Protein AF-A0A2X3IP08-F1 (afdb_monomer)

InterPro domains:
  IPR061311 Bacteriophage P4, Ash protein, Icd-like domain [NF033153] (13-56)

Structure (mmCIF, N/CA/C/O backbone):
data_AF-A0A2X3IP08-F1
#
_entry.id   AF-A0A2X3IP08-F1
#
loop_
_atom_site.group_PDB
_atom_site.id
_atom_site.type_symbol
_atom_site.label_atom_id
_atom_site.label_alt_id
_atom_site.label_comp_id
_atom_site.label_asym_id
_atom_site.label_entity_id
_atom_site.label_seq_id
_atom_site.pdbx_PDB_ins_code
_atom_site.Cartn_x
_atom_site.Cartn_y
_atom_site.Cartn_z
_atom_site.occupancy
_atom_site.B_iso_or_equiv
_atom_site.auth_seq_id
_atom_site.auth_comp_id
_atom_site.auth_asym_id
_atom_site.auth_atom_id
_atom_site.pdbx_PDB_model_num
ATOM 1 N N . MET A 1 1 ? -3.360 -18.080 34.724 1.00 42.41 1 MET A N 1
ATOM 2 C CA . MET A 1 1 ? -2.883 -17.215 33.626 1.00 42.41 1 MET A CA 1
ATOM 3 C C . MET A 1 1 ? -4.069 -16.902 32.725 1.00 42.41 1 MET A C 1
ATOM 5 O O . MET A 1 1 ? -4.430 -17.733 31.902 1.00 42.41 1 MET A O 1
ATOM 9 N N . ALA A 1 2 ? -4.764 -15.790 32.972 1.00 39.88 2 ALA A N 1
ATOM 10 C CA . ALA A 1 2 ? -5.930 -15.406 32.180 1.00 39.88 2 ALA A CA 1
ATOM 11 C C . ALA A 1 2 ? -5.458 -14.979 30.783 1.00 39.88 2 ALA A C 1
ATOM 13 O O . ALA A 1 2 ? -4.715 -14.010 30.645 1.00 39.88 2 ALA A O 1
ATOM 14 N N . THR A 1 3 ? -5.826 -15.746 29.754 1.00 46.78 3 THR A N 1
ATOM 15 C CA . THR A 1 3 ? -5.631 -15.325 28.367 1.00 46.78 3 THR A CA 1
ATOM 16 C C . THR A 1 3 ? -6.749 -14.333 28.068 1.00 46.78 3 THR A C 1
ATOM 18 O O . THR A 1 3 ? -7.887 -14.692 27.770 1.00 46.78 3 THR A O 1
ATOM 21 N N . ASN A 1 4 ? -6.456 -13.054 28.272 1.00 50.44 4 ASN A N 1
ATOM 22 C CA . ASN A 1 4 ? -7.353 -11.995 27.856 1.00 50.44 4 ASN A CA 1
ATOM 23 C C . ASN A 1 4 ? -7.349 -12.044 26.330 1.00 50.44 4 ASN A C 1
ATOM 25 O O . ASN A 1 4 ? -6.363 -11.680 25.693 1.00 50.44 4 ASN A O 1
ATOM 29 N N . LYS A 1 5 ? -8.436 -12.550 25.743 1.00 51.25 5 LYS A N 1
ATOM 30 C CA . LYS A 1 5 ? -8.753 -12.359 24.330 1.00 51.25 5 LYS A CA 1
ATOM 31 C C . LYS A 1 5 ? -9.065 -10.874 24.152 1.00 51.25 5 LYS A C 1
ATOM 33 O O . LYS A 1 5 ? -10.216 -10.481 24.022 1.00 51.25 5 LYS A O 1
ATOM 38 N N . HIS A 1 6 ? -8.035 -10.035 24.241 1.00 45.75 6 HIS A N 1
ATOM 39 C CA . HIS A 1 6 ? -8.084 -8.709 23.670 1.00 45.75 6 HIS A CA 1
ATOM 40 C C . HIS A 1 6 ? -8.206 -8.980 22.177 1.00 45.75 6 HIS A C 1
ATOM 42 O O . HIS A 1 6 ? -7.222 -9.285 21.503 1.00 45.75 6 HIS A O 1
ATOM 48 N N . THR A 1 7 ? -9.439 -8.986 21.676 1.00 48.78 7 THR 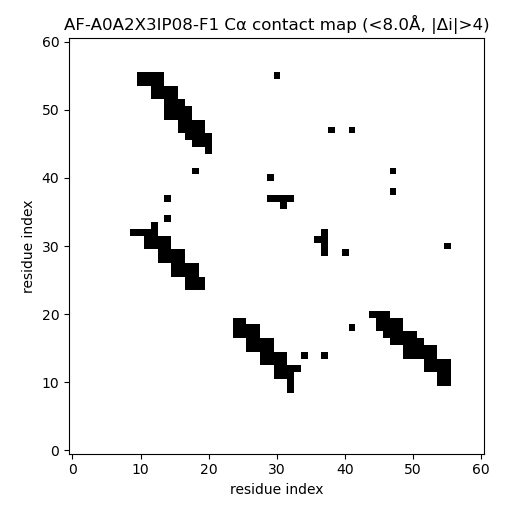A N 1
ATOM 49 C CA . THR A 1 7 ? -9.704 -8.691 20.276 1.00 48.78 7 THR A CA 1
ATOM 50 C C . THR A 1 7 ? -9.245 -7.252 20.104 1.00 48.78 7 THR A C 1
ATOM 52 O O . THR A 1 7 ? -10.035 -6.316 20.147 1.00 48.78 7 THR A O 1
ATOM 55 N N . 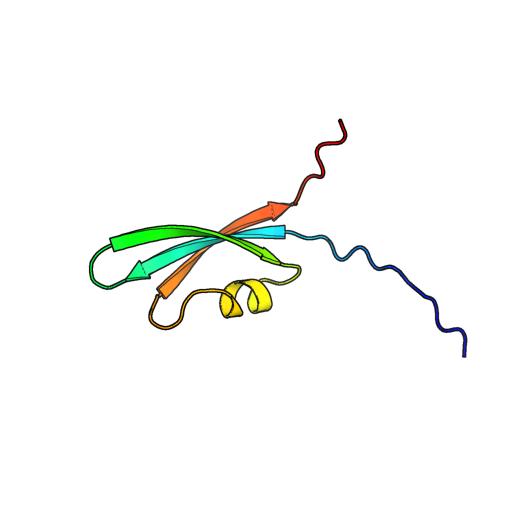GLU A 1 8 ? -7.927 -7.072 20.066 1.00 50.56 8 GLU A N 1
ATOM 56 C CA . GLU A 1 8 ? -7.295 -5.829 19.708 1.00 50.56 8 GLU A CA 1
ATOM 57 C C . GLU A 1 8 ? -7.732 -5.620 18.275 1.00 50.56 8 GLU A C 1
ATOM 59 O O . GLU A 1 8 ? -7.203 -6.243 17.353 1.00 50.56 8 GLU A O 1
ATOM 64 N N . ILE A 1 9 ? -8.779 -4.821 18.092 1.00 57.06 9 ILE A N 1
ATOM 65 C CA . ILE A 1 9 ? -9.057 -4.206 16.810 1.00 57.06 9 ILE A CA 1
ATOM 66 C C . ILE A 1 9 ? -7.836 -3.319 16.589 1.00 57.06 9 ILE A C 1
ATOM 68 O O . ILE A 1 9 ? -7.812 -2.162 17.002 1.00 57.06 9 ILE A O 1
ATOM 72 N N . GLN A 1 10 ? -6.753 -3.910 16.075 1.00 61.19 10 GLN A N 1
ATOM 73 C CA . GLN A 1 10 ? -5.565 -3.160 15.733 1.00 61.19 10 GLN A CA 1
ATOM 74 C C . GLN A 1 10 ? -6.049 -2.131 14.719 1.00 61.19 10 GLN A C 1
ATOM 76 O O . GLN A 1 10 ? -6.627 -2.535 13.703 1.00 61.19 10 GLN A O 1
ATOM 81 N N . PRO A 1 11 ? -5.902 -0.826 15.000 1.00 69.25 11 PRO A N 1
ATOM 82 C CA . PRO A 1 11 ? -6.418 0.196 14.113 1.00 69.25 11 PRO A CA 1
ATOM 83 C C . PRO A 1 11 ? -5.787 -0.024 12.740 1.00 69.25 11 PRO A C 1
ATOM 85 O O . PRO A 1 11 ? -4.569 0.059 12.577 1.00 69.25 11 PRO A O 1
ATOM 88 N N . GLN A 1 12 ? -6.617 -0.390 11.764 1.00 81.12 12 GLN A N 1
ATOM 89 C CA . GLN A 1 12 ? -6.162 -0.532 10.394 1.00 81.12 12 GLN A CA 1
ATOM 90 C C . GLN A 1 12 ? -6.009 0.865 9.807 1.00 81.12 12 GLN A C 1
ATOM 92 O O . GLN A 1 12 ? -6.876 1.733 9.948 1.00 81.12 12 GLN A O 1
ATOM 97 N N . PHE A 1 13 ? -4.880 1.088 9.151 1.00 88.75 13 PHE A N 1
ATOM 98 C CA . PHE A 1 13 ? -4.600 2.327 8.454 1.00 88.75 13 PHE A CA 1
ATOM 99 C C . PHE A 1 13 ? -4.472 2.047 6.965 1.00 88.75 13 PHE A C 1
ATOM 101 O O . PHE A 1 13 ? -3.886 1.046 6.551 1.00 88.75 13 PHE A O 1
ATOM 108 N N . THR A 1 14 ? -4.970 2.973 6.157 1.00 91.44 14 THR A N 1
ATOM 109 C CA . THR A 1 14 ? -4.669 3.031 4.734 1.00 91.44 14 THR A CA 1
ATOM 110 C C . THR A 1 14 ? -3.344 3.765 4.558 1.00 91.44 14 THR A C 1
ATOM 112 O O . THR A 1 14 ? -3.254 4.988 4.707 1.00 91.44 14 THR A O 1
ATOM 115 N N . TRP A 1 15 ? -2.306 3.008 4.228 1.00 92.88 15 TRP A N 1
ATOM 116 C CA . TRP A 1 15 ? -0.980 3.493 3.876 1.00 92.88 15 TRP A CA 1
ATOM 117 C C . TRP A 1 15 ? -0.937 3.815 2.388 1.00 92.88 15 TRP A C 1
ATOM 119 O O . TRP A 1 15 ? -1.160 2.953 1.537 1.00 92.88 15 TRP A O 1
ATOM 129 N N . ARG A 1 16 ? -0.664 5.075 2.058 1.00 93.75 16 ARG A N 1
ATOM 130 C CA . ARG A 1 16 ? -0.541 5.536 0.674 1.00 93.75 16 ARG A CA 1
ATOM 131 C C . ARG A 1 16 ? 0.932 5.596 0.308 1.00 93.75 16 ARG A C 1
ATOM 133 O O . ARG A 1 16 ? 1.677 6.387 0.891 1.00 93.75 16 ARG A O 1
ATOM 140 N N . PHE A 1 17 ? 1.324 4.813 -0.690 1.00 93.38 17 PHE A N 1
ATOM 141 C CA . PHE A 1 17 ? 2.664 4.853 -1.266 1.00 93.38 17 PHE A CA 1
ATOM 142 C C . PHE A 1 17 ? 2.619 5.301 -2.720 1.00 93.38 17 PHE A C 1
ATOM 144 O O . PHE A 1 17 ? 1.656 5.033 -3.438 1.00 93.38 17 PHE A O 1
ATOM 151 N N . MET A 1 18 ? 3.670 5.981 -3.166 1.00 92.50 18 MET A N 1
ATOM 152 C CA . MET A 1 18 ? 3.949 6.158 -4.585 1.00 92.50 18 MET A CA 1
ATOM 153 C C . MET A 1 18 ? 4.940 5.066 -4.943 1.00 92.50 18 MET A C 1
ATOM 155 O O . MET A 1 18 ? 6.080 5.104 -4.485 1.00 92.50 18 MET A O 1
ATOM 159 N N . ALA A 1 19 ? 4.479 4.071 -5.688 1.00 90.44 19 ALA A N 1
ATOM 160 C CA . ALA A 1 19 ? 5.328 3.037 -6.241 1.00 90.44 19 ALA A CA 1
ATOM 161 C C . ALA A 1 19 ? 5.898 3.549 -7.563 1.00 90.44 19 ALA A C 1
ATOM 163 O O . ALA A 1 19 ? 5.152 3.791 -8.514 1.00 90.44 19 ALA A O 1
ATOM 164 N N . LEU A 1 20 ? 7.208 3.756 -7.597 1.00 88.94 20 LEU A N 1
ATOM 165 C CA . LEU A 1 20 ? 7.940 4.157 -8.789 1.00 88.94 20 LEU A CA 1
ATOM 166 C C . LEU A 1 20 ? 8.637 2.940 -9.391 1.00 88.94 20 LEU A C 1
ATOM 168 O O . LEU A 1 20 ? 9.292 2.175 -8.678 1.00 88.94 20 LEU A O 1
ATOM 172 N N . ASN A 1 21 ? 8.515 2.790 -10.703 1.00 84.06 21 ASN A N 1
ATOM 173 C CA . ASN A 1 21 ? 9.347 1.915 -11.518 1.00 84.06 21 ASN A CA 1
ATOM 174 C C . ASN A 1 21 ? 10.113 2.759 -12.556 1.00 84.06 21 ASN A C 1
ATOM 176 O O . ASN A 1 21 ? 10.033 3.987 -12.539 1.00 84.06 21 ASN A O 1
ATOM 180 N N . ALA A 1 22 ? 10.892 2.110 -13.424 1.00 77.06 22 ALA A N 1
ATOM 181 C CA . ALA A 1 22 ? 11.725 2.799 -14.413 1.00 77.06 22 ALA A CA 1
ATOM 182 C C . ALA A 1 22 ? 10.919 3.641 -15.424 1.00 77.06 22 ALA A C 1
ATOM 184 O O . ALA A 1 22 ? 11.426 4.649 -15.909 1.00 77.06 22 ALA A O 1
ATOM 185 N N . ASP A 1 23 ? 9.665 3.264 -15.691 1.00 79.12 23 ASP A N 1
ATOM 186 C CA . ASP A 1 23 ? 8.849 3.842 -16.764 1.00 79.12 23 ASP A CA 1
ATOM 187 C C . ASP A 1 23 ? 7.705 4.736 -16.247 1.00 79.12 23 ASP A C 1
ATOM 189 O O . ASP A 1 23 ? 7.145 5.540 -16.991 1.00 79.12 23 ASP A O 1
ATOM 193 N N . SER A 1 24 ? 7.301 4.589 -14.980 1.00 78.38 24 SER A N 1
ATOM 194 C CA . SER A 1 24 ? 6.091 5.207 -14.430 1.00 78.38 24 SER A CA 1
ATOM 195 C C . SER A 1 24 ? 6.035 5.222 -12.897 1.00 78.38 24 SER A C 1
ATOM 197 O O . SER A 1 24 ? 6.667 4.425 -12.201 1.00 78.38 24 SER A O 1
ATOM 199 N N . GLY A 1 25 ? 5.203 6.120 -12.366 1.00 84.44 25 GLY A N 1
ATOM 200 C CA . GLY A 1 25 ? 4.828 6.160 -10.957 1.00 84.44 25 GLY A CA 1
ATOM 201 C C . GLY A 1 25 ? 3.337 5.918 -10.767 1.00 84.44 25 GLY A C 1
ATOM 202 O O . GLY A 1 25 ? 2.516 6.564 -11.418 1.00 84.44 25 GLY A O 1
ATOM 203 N N . LYS A 1 26 ? 2.967 5.020 -9.851 1.00 89.75 26 LYS A N 1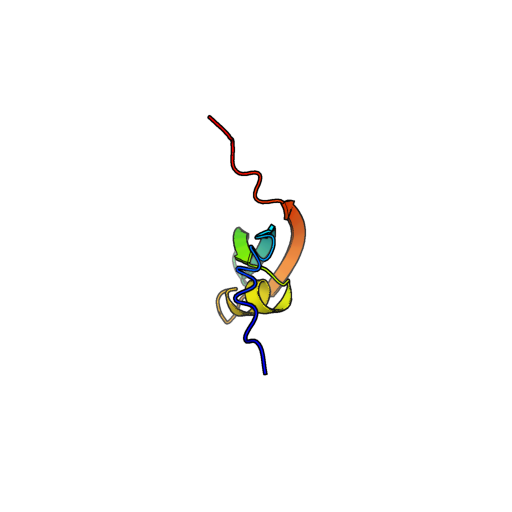
ATOM 204 C CA . LYS A 1 26 ? 1.571 4.761 -9.479 1.00 89.75 26 LYS A CA 1
ATOM 205 C C . LYS A 1 26 ? 1.364 4.953 -7.985 1.00 89.75 26 LYS A C 1
ATOM 207 O O . LYS A 1 26 ? 2.131 4.458 -7.164 1.00 89.75 26 LYS A O 1
ATOM 212 N N . MET A 1 27 ? 0.282 5.633 -7.618 1.00 90.50 27 MET A N 1
ATOM 213 C CA . MET A 1 27 ? -0.167 5.658 -6.230 1.00 90.50 27 MET A CA 1
ATOM 214 C C . MET A 1 27 ? -0.856 4.331 -5.888 1.00 90.50 27 MET A C 1
ATOM 216 O O . MET A 1 27 ? -1.801 3.928 -6.566 1.00 90.50 27 MET A O 1
ATOM 220 N N . ILE A 1 28 ? -0.392 3.675 -4.828 1.00 91.38 28 ILE A N 1
ATOM 221 C CA . ILE A 1 28 ? -0.976 2.450 -4.279 1.00 91.38 28 ILE A CA 1
ATOM 222 C C . ILE A 1 28 ? -1.447 2.690 -2.846 1.00 91.38 28 ILE A C 1
ATOM 224 O O . ILE A 1 28 ? -0.859 3.481 -2.101 1.00 91.38 28 ILE A O 1
ATOM 228 N N . HIS A 1 29 ? -2.536 2.024 -2.472 1.00 91.94 29 HIS A N 1
ATOM 229 C CA . HIS A 1 29 ? -3.125 2.084 -1.138 1.00 91.94 29 HIS A CA 1
ATOM 230 C C . HIS A 1 29 ? -3.067 0.693 -0.531 1.00 91.94 29 HIS A C 1
ATOM 232 O O . HIS A 1 29 ? -3.541 -0.265 -1.137 1.00 91.94 29 HIS A O 1
ATOM 238 N N . ILE A 1 30 ? -2.460 0.587 0.642 1.00 90.12 30 ILE A N 1
ATOM 239 C CA . ILE A 1 30 ? -2.252 -0.677 1.337 1.00 90.12 30 ILE A CA 1
ATOM 240 C C . ILE A 1 30 ? -2.867 -0.548 2.720 1.00 90.12 30 ILE A C 1
ATOM 242 O O . ILE A 1 30 ? -2.525 0.366 3.468 1.00 90.12 30 ILE A O 1
ATOM 246 N N . ILE A 1 31 ? -3.783 -1.448 3.057 1.00 90.31 31 ILE A N 1
ATOM 247 C CA . ILE A 1 31 ? -4.382 -1.489 4.388 1.00 90.31 31 ILE A CA 1
ATOM 248 C C . ILE A 1 31 ? -3.492 -2.359 5.269 1.00 90.31 31 ILE A C 1
ATOM 250 O O . ILE A 1 31 ? -3.321 -3.546 5.002 1.00 90.31 31 ILE A O 1
ATOM 254 N N . ALA A 1 32 ? -2.908 -1.762 6.302 1.00 89.69 32 ALA A N 1
ATOM 255 C CA . ALA A 1 32 ? -2.068 -2.472 7.255 1.00 89.69 32 ALA A CA 1
ATOM 256 C C . ALA A 1 32 ? -2.091 -1.788 8.622 1.00 89.69 32 ALA A C 1
ATOM 258 O O . ALA A 1 32 ? -2.384 -0.595 8.747 1.00 89.69 32 ALA A O 1
ATOM 259 N N . THR A 1 33 ? -1.743 -2.540 9.658 1.00 88.06 33 THR A N 1
ATOM 260 C CA . THR A 1 33 ? -1.647 -2.028 11.029 1.00 88.06 33 THR A CA 1
ATOM 261 C C . THR A 1 33 ? -0.349 -1.243 11.235 1.00 88.06 33 THR A C 1
ATOM 263 O O . THR A 1 33 ? -0.348 -0.222 11.922 1.00 88.06 33 THR A O 1
ATOM 266 N N . THR A 1 34 ? 0.743 -1.643 10.570 1.00 88.56 34 THR A N 1
ATOM 267 C CA . THR A 1 34 ? 2.050 -0.972 10.648 1.00 88.56 34 THR A CA 1
ATOM 268 C C . THR A 1 34 ? 2.586 -0.540 9.281 1.00 88.56 34 THR A C 1
ATOM 270 O O . THR A 1 34 ? 2.262 -1.132 8.251 1.00 88.56 34 THR A O 1
ATOM 273 N N . GLU A 1 35 ? 3.463 0.475 9.262 1.00 89.12 35 GLU A N 1
ATOM 274 C CA . GLU A 1 35 ? 4.139 0.905 8.026 1.00 89.12 35 GLU A CA 1
ATOM 275 C C . GLU A 1 35 ? 4.992 -0.223 7.440 1.00 89.12 35 GLU A C 1
ATOM 277 O O . GLU A 1 35 ? 5.076 -0.372 6.224 1.00 89.12 35 GLU A O 1
ATOM 282 N N . ARG A 1 36 ? 5.639 -1.016 8.302 1.00 89.38 36 ARG A N 1
ATOM 283 C CA . ARG A 1 36 ? 6.522 -2.103 7.875 1.00 89.38 36 ARG A CA 1
ATOM 284 C C . ARG A 1 36 ? 5.742 -3.154 7.098 1.00 89.38 36 ARG A C 1
ATOM 286 O O . ARG A 1 36 ? 6.176 -3.506 6.004 1.00 89.38 36 ARG A O 1
ATOM 293 N N . ASP A 1 37 ? 4.607 -3.602 7.627 1.00 90.69 37 ASP A N 1
ATOM 294 C CA . ASP A 1 37 ? 3.757 -4.576 6.937 1.00 90.69 37 ASP A CA 1
ATOM 295 C C . ASP A 1 37 ? 3.260 -3.991 5.613 1.00 90.69 37 ASP A C 1
ATOM 297 O O . ASP A 1 37 ? 3.316 -4.646 4.573 1.00 90.69 37 ASP A O 1
ATOM 301 N N . ALA A 1 38 ? 2.885 -2.707 5.624 1.00 91.38 38 ALA A N 1
ATOM 302 C CA . ALA A 1 38 ? 2.471 -2.010 4.418 1.00 91.38 38 ALA A CA 1
ATOM 303 C C . ALA A 1 38 ? 3.592 -1.954 3.362 1.00 91.38 38 ALA A C 1
ATOM 305 O O . ALA A 1 38 ? 3.341 -2.1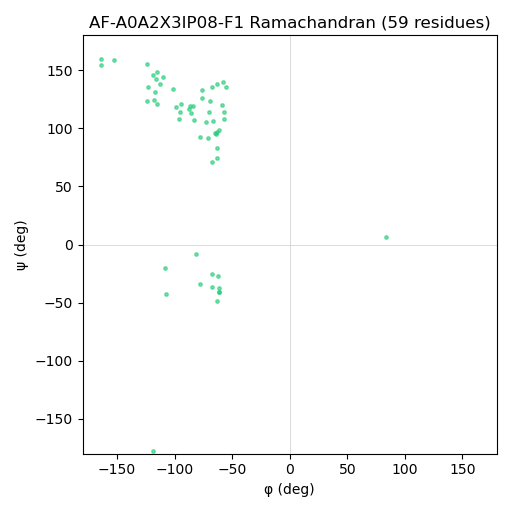77 2.182 1.00 91.38 38 ALA A O 1
ATOM 306 N N . ARG A 1 39 ? 4.844 -1.711 3.772 1.00 89.62 39 ARG A N 1
ATOM 307 C CA . ARG A 1 39 ? 6.018 -1.725 2.884 1.00 89.62 39 ARG A CA 1
ATOM 308 C C . ARG A 1 39 ? 6.333 -3.116 2.349 1.00 89.62 39 ARG A C 1
ATOM 310 O O . ARG A 1 39 ? 6.750 -3.222 1.204 1.00 89.62 39 ARG A O 1
ATOM 317 N N . GLN A 1 40 ? 6.148 -4.169 3.141 1.00 90.69 40 GLN A N 1
ATOM 318 C CA . GLN A 1 40 ? 6.369 -5.549 2.689 1.00 90.69 40 GLN A CA 1
ATOM 319 C C . GLN A 1 40 ? 5.359 -5.989 1.624 1.00 90.69 40 GLN A C 1
ATOM 321 O O . GLN A 1 40 ? 5.671 -6.854 0.812 1.00 90.69 40 GLN A O 1
ATOM 326 N N . MET A 1 41 ? 4.175 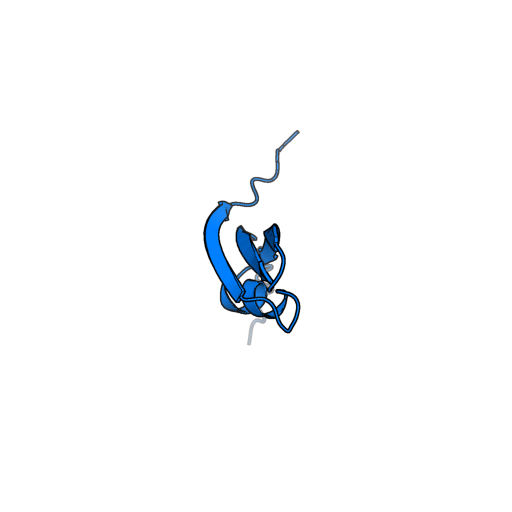-5.377 1.603 1.00 89.62 41 MET A N 1
ATOM 327 C CA . MET A 1 41 ? 3.158 -5.599 0.572 1.00 89.62 41 MET A CA 1
ATOM 328 C C . MET A 1 41 ? 3.407 -4.795 -0.716 1.00 89.62 41 MET A C 1
ATOM 330 O O . MET A 1 41 ? 2.704 -4.999 -1.707 1.00 89.62 41 MET A O 1
ATOM 334 N N . VAL A 1 4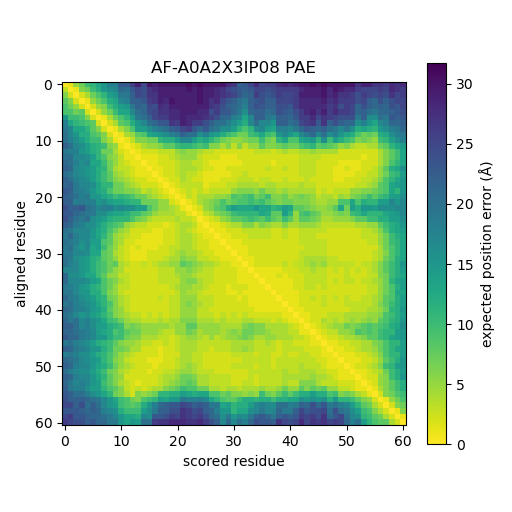2 ? 4.381 -3.876 -0.735 1.00 88.06 42 VAL A N 1
ATOM 335 C CA . VAL A 1 42 ? 4.763 -3.163 -1.963 1.00 88.06 42 VAL A CA 1
ATOM 336 C C . VAL A 1 42 ? 5.395 -4.163 -2.942 1.00 88.06 42 VAL A C 1
ATOM 338 O O . VAL A 1 42 ? 6.246 -4.953 -2.530 1.00 88.06 42 VAL A O 1
ATOM 341 N N . PRO A 1 43 ? 5.041 -4.126 -4.241 1.00 84.50 43 PRO A N 1
ATOM 342 C CA . PRO A 1 43 ? 5.638 -5.010 -5.237 1.00 84.50 43 PRO A CA 1
ATOM 343 C C . PRO A 1 43 ? 7.171 -4.919 -5.282 1.00 84.50 43 PRO A C 1
ATOM 345 O O . PRO A 1 43 ? 7.746 -3.827 -5.307 1.00 84.50 43 PRO A O 1
ATOM 348 N N . CYS A 1 44 ? 7.833 -6.076 -5.354 1.00 82.50 44 CYS A N 1
ATOM 349 C CA . CYS A 1 44 ? 9.285 -6.164 -5.495 1.00 82.50 44 CYS A CA 1
ATOM 350 C C . CYS A 1 44 ? 9.768 -5.430 -6.756 1.00 82.50 44 CYS A C 1
ATOM 352 O O . CYS A 1 44 ? 9.156 -5.529 -7.817 1.00 82.50 44 CYS A O 1
ATOM 354 N N . GLY A 1 45 ? 10.893 -4.719 -6.647 1.00 83.94 45 GLY A N 1
ATOM 355 C CA . GLY A 1 45 ? 11.469 -3.964 -7.766 1.00 83.94 45 GLY A CA 1
ATOM 356 C C . GLY A 1 45 ? 10.865 -2.572 -7.980 1.00 83.94 45 GLY A C 1
ATOM 357 O O . GLY A 1 45 ? 11.223 -1.907 -8.947 1.00 83.94 45 GLY A O 1
ATOM 358 N N . MET A 1 46 ? 9.989 -2.111 -7.081 1.00 85.56 46 MET A N 1
ATOM 359 C CA . MET A 1 46 ? 9.492 -0.734 -7.068 1.00 85.56 46 MET A CA 1
ATOM 360 C C . MET A 1 46 ? 10.038 0.037 -5.867 1.00 85.56 46 MET A C 1
ATOM 362 O O . MET A 1 46 ? 10.162 -0.497 -4.763 1.00 85.56 46 MET A O 1
ATOM 366 N N . VAL A 1 47 ? 10.320 1.323 -6.063 1.00 88.12 47 VAL A N 1
ATOM 367 C CA . VAL A 1 47 ? 10.630 2.239 -4.961 1.00 88.12 47 VAL A CA 1
ATOM 368 C C . VAL A 1 47 ? 9.314 2.744 -4.381 1.00 88.12 47 VAL A C 1
ATOM 370 O O . VAL A 1 47 ? 8.538 3.381 -5.088 1.00 88.12 47 VAL A O 1
ATOM 373 N N . ALA A 1 48 ? 9.061 2.478 -3.099 1.00 90.56 48 ALA A N 1
ATOM 374 C CA . ALA A 1 48 ? 7.901 3.015 -2.388 1.00 90.56 48 ALA A CA 1
ATOM 375 C C . ALA A 1 48 ? 8.244 4.295 -1.620 1.00 90.56 48 ALA A C 1
ATOM 377 O O . ALA A 1 48 ? 8.969 4.267 -0.621 1.00 90.56 48 ALA A O 1
ATOM 378 N N . ILE A 1 49 ? 7.647 5.407 -2.044 1.00 90.25 49 ILE A N 1
ATOM 379 C CA . ILE A 1 49 ? 7.671 6.681 -1.320 1.00 90.25 49 ILE A CA 1
ATOM 380 C C . ILE A 1 49 ? 6.417 6.763 -0.455 1.00 90.25 49 ILE A C 1
ATOM 382 O O . ILE A 1 49 ? 5.300 6.710 -0.969 1.00 90.25 49 ILE A O 1
ATOM 386 N N . PHE A 1 50 ? 6.590 6.891 0.858 1.00 91.44 50 PHE A N 1
ATOM 387 C CA . PHE A 1 50 ? 5.471 7.095 1.773 1.00 91.44 50 PHE A CA 1
ATOM 388 C C . PHE A 1 50 ? 4.872 8.490 1.567 1.00 91.44 50 PHE A C 1
ATOM 390 O O . PHE A 1 50 ? 5.585 9.486 1.660 1.00 91.44 50 PHE A O 1
ATOM 397 N N . MET A 1 51 ? 3.570 8.557 1.277 1.00 93.50 51 MET A N 1
ATOM 398 C CA . MET A 1 51 ? 2.868 9.824 1.050 1.00 93.50 51 MET A CA 1
ATOM 399 C C . MET A 1 51 ? 1.941 10.207 2.197 1.00 93.50 51 MET A C 1
ATOM 401 O O . MET A 1 51 ? 1.878 11.378 2.556 1.00 93.50 51 MET A O 1
ATOM 405 N N . ALA A 1 52 ? 1.180 9.254 2.742 1.00 91.81 52 ALA A N 1
ATOM 406 C CA . ALA A 1 52 ? 0.228 9.538 3.813 1.00 91.81 52 ALA A CA 1
ATOM 407 C C . ALA A 1 52 ? -0.225 8.269 4.542 1.00 91.81 52 ALA A C 1
ATOM 409 O O . ALA A 1 52 ? -0.293 7.188 3.952 1.00 91.81 52 ALA A O 1
ATOM 410 N N . ARG A 1 53 ? -0.630 8.440 5.805 1.00 91.38 53 ARG A N 1
ATOM 411 C CA . ARG A 1 53 ? -1.349 7.444 6.608 1.00 91.38 53 ARG A CA 1
ATOM 412 C C . ARG A 1 53 ? -2.742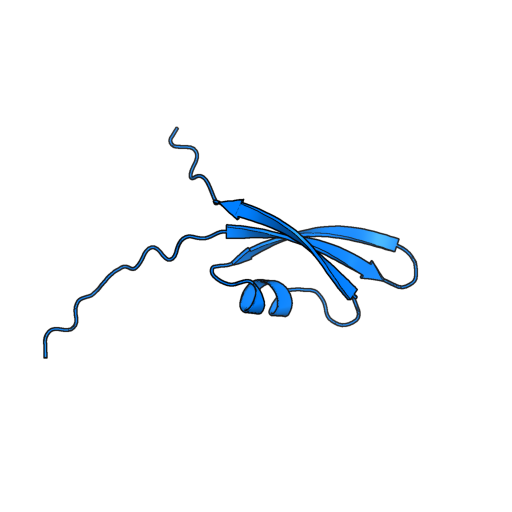 7.979 6.913 1.00 91.38 53 ARG A C 1
ATOM 414 O O . A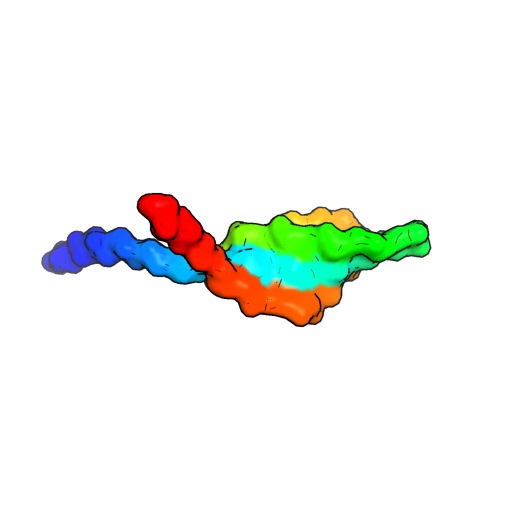RG A 1 53 ? -2.867 9.025 7.544 1.00 91.38 53 ARG A O 1
ATOM 421 N N . LEU A 1 54 ? -3.771 7.258 6.493 1.00 89.88 54 LEU A N 1
ATOM 422 C CA . LEU A 1 54 ? -5.167 7.592 6.771 1.00 89.88 54 LEU A CA 1
ATOM 423 C C . LEU A 1 54 ? -5.754 6.532 7.708 1.00 89.88 54 LEU A C 1
ATOM 425 O O . LEU A 1 54 ? -5.476 5.351 7.504 1.00 89.88 54 LEU A O 1
ATOM 429 N N . PRO A 1 55 ? -6.543 6.902 8.727 1.00 83.69 55 PRO A N 1
ATOM 430 C CA . PRO A 1 55 ? -7.315 5.912 9.467 1.00 83.69 55 PRO A CA 1
ATOM 431 C C . PRO A 1 55 ? -8.318 5.250 8.516 1.00 83.69 55 PRO A C 1
ATOM 433 O O . PRO A 1 55 ? -8.930 5.936 7.693 1.00 83.69 55 PRO A O 1
ATOM 436 N N . VAL A 1 56 ? -8.491 3.930 8.615 1.00 77.94 56 VAL A N 1
ATOM 437 C CA . VAL A 1 56 ? -9.656 3.273 8.014 1.00 77.94 56 VAL A CA 1
ATOM 438 C C . VAL A 1 56 ? -10.847 3.699 8.863 1.00 77.94 56 VAL A C 1
ATOM 440 O O . VAL A 1 56 ? -11.120 3.126 9.912 1.00 77.94 56 VAL A O 1
ATOM 443 N N . MET A 1 57 ? -11.491 4.795 8.467 1.00 65.00 57 MET A N 1
ATOM 444 C CA . MET A 1 57 ? -12.759 5.182 9.060 1.00 65.00 57 MET A CA 1
ATOM 445 C C . MET A 1 57 ? -13.775 4.183 8.519 1.00 65.00 57 MET A C 1
ATOM 447 O O . MET A 1 57 ? -14.096 4.211 7.331 1.00 65.00 57 MET A O 1
ATOM 451 N N . GLU A 1 58 ? -14.205 3.247 9.361 1.00 57.56 58 GLU A N 1
ATOM 452 C CA . GLU A 1 58 ? -15.405 2.471 9.082 1.00 57.56 58 GLU A CA 1
ATOM 453 C C . GLU A 1 58 ? -16.514 3.512 8.908 1.00 57.56 58 GLU A C 1
ATOM 455 O O . GLU A 1 58 ? -16.845 4.244 9.843 1.00 57.56 58 GLU A O 1
ATOM 460 N N . VAL A 1 59 ? -16.974 3.709 7.670 1.00 52.88 59 VAL A N 1
ATOM 461 C CA . VAL A 1 59 ? -18.139 4.552 7.416 1.00 52.88 59 VAL A CA 1
ATOM 462 C C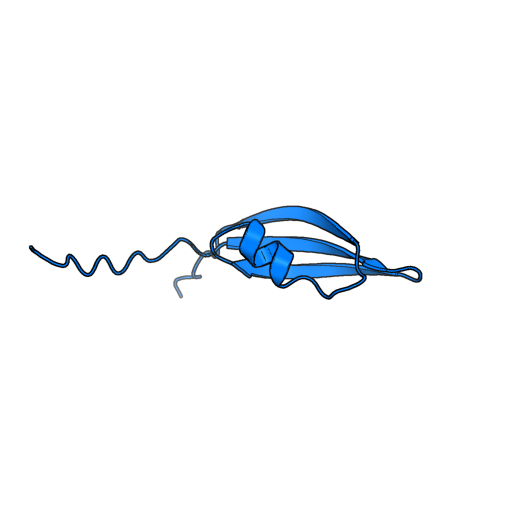 . VAL A 1 59 ? -19.285 3.813 8.086 1.00 52.88 59 VAL A C 1
ATOM 464 O O . VAL A 1 59 ? -19.805 2.851 7.528 1.00 52.88 59 VAL A O 1
ATOM 467 N N . ALA A 1 60 ? -19.602 4.210 9.318 1.00 47.44 60 ALA A N 1
ATOM 468 C CA . ALA A 1 60 ? -20.821 3.807 9.987 1.00 47.44 60 ALA A CA 1
ATOM 469 C C . ALA A 1 60 ? -21.975 4.338 9.128 1.00 47.44 60 ALA A C 1
ATOM 471 O O . ALA A 1 60 ? -22.257 5.538 9.131 1.00 47.44 60 ALA A O 1
ATOM 472 N N . LEU A 1 61 ? -22.519 3.447 8.299 1.00 42.06 61 LEU A N 1
ATOM 473 C CA . LEU A 1 61 ? -23.786 3.620 7.595 1.00 42.06 61 LEU A CA 1
ATOM 474 C C . LEU A 1 61 ? -24.942 3.541 8.593 1.00 42.06 61 LEU A C 1
ATOM 476 O O . LEU A 1 61 ? -24.870 2.682 9.502 1.00 42.06 61 LEU A O 1
#

Organism: Klebsiella pneumoniae (NCBI:txid573)

Foldseek 3Di:
DDPPPPPVPLFWKWWWWFWDAPPDTDIDTATDSDPVVRVVPRDPRTDTDTDDIGTPPPPPD

pLDDT: mean 78.66, std 16.98, range [39.88, 93.75]

Sequence (61 aa):
MATNKHTEIQPQFTWRFMALNADSGKMIHIIATTERDARQMVPCGMVAIFMARLPVMEVAL

Mean predicted aligned error: 9.24 Å

Secondary structure (DSSP, 8-state):
------------EEEEEEEE-SS-EEEEEEEESSHHHHHHTSPTT-EEEEEEEEE------

Solvent-accessible surface area (backbone atoms only — not comparable to full-atom values): 3897 Å² total; per-residue (Å²): 134,85,81,77,83,71,81,68,78,65,66,46,24,38,37,32,29,38,38,33,51,100,90,51,75,44,83,45,79,33,80,28,71,44,72,64,62,34,55,70,70,48,64,86,90,43,52,72,44,84,74,49,79,40,75,62,71,77,77,83,124

Radius of gyration: 15.18 Å; Cα contacts (8 Å, |Δi|>4): 90; chains: 1; bounding box: 36×27×50 Å